Protein AF-A0A7C9P3B9-F1 (afdb_monomer)

Mean predicted aligned error: 12.35 Å

Structure (mmCIF, N/CA/C/O backbone):
data_AF-A0A7C9P3B9-F1
#
_entry.id   AF-A0A7C9P3B9-F1
#
loop_
_atom_site.group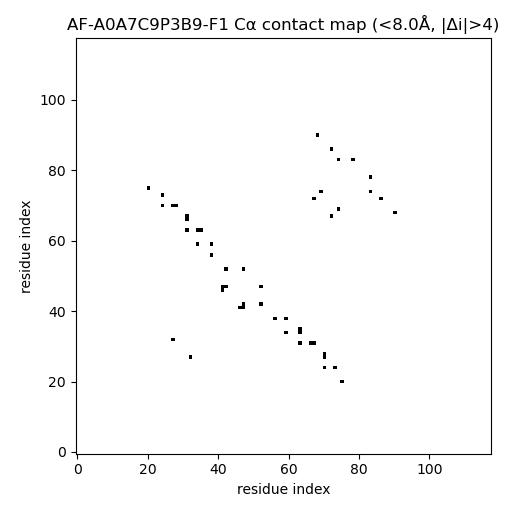_PDB
_atom_site.id
_atom_site.type_symbol
_atom_site.label_atom_id
_atom_site.label_alt_id
_atom_site.label_comp_id
_atom_site.label_asym_id
_atom_site.label_entity_id
_atom_site.label_seq_id
_atom_site.pdbx_PDB_ins_code
_atom_site.Cartn_x
_atom_site.Cartn_y
_atom_site.Cartn_z
_atom_site.occupancy
_atom_site.B_iso_or_equiv
_atom_site.auth_seq_id
_atom_site.auth_comp_id
_atom_site.auth_asym_id
_atom_site.auth_atom_id
_atom_site.pdbx_PDB_model_num
ATOM 1 N N . MET A 1 1 ? -39.779 -8.085 34.299 1.00 62.50 1 MET A N 1
ATOM 2 C CA . MET A 1 1 ? -40.281 -7.432 33.069 1.00 62.50 1 MET A CA 1
ATOM 3 C C . MET A 1 1 ? -39.324 -6.346 32.591 1.00 62.50 1 MET A C 1
ATOM 5 O O . MET A 1 1 ? -38.901 -6.437 31.456 1.00 62.50 1 MET A O 1
ATOM 9 N N . ILE A 1 2 ? -38.908 -5.397 33.441 1.00 68.62 2 ILE A N 1
ATOM 10 C CA . ILE A 1 2 ? -37.962 -4.322 33.063 1.00 68.62 2 ILE A CA 1
ATOM 11 C C . ILE A 1 2 ? -36.568 -4.847 32.660 1.00 68.62 2 ILE A C 1
ATOM 13 O O . ILE A 1 2 ? -36.005 -4.352 31.693 1.00 68.62 2 ILE A O 1
ATOM 17 N N . ASP A 1 3 ? -36.042 -5.879 33.332 1.00 70.31 3 ASP A N 1
ATOM 18 C CA . ASP A 1 3 ? -34.743 -6.472 32.955 1.00 70.31 3 ASP A CA 1
ATOM 19 C C . ASP A 1 3 ? -34.761 -7.136 31.575 1.00 70.31 3 ASP A C 1
ATOM 21 O O . ASP A 1 3 ? -33.811 -6.995 30.820 1.00 70.31 3 ASP A O 1
ATOM 25 N N . GLN A 1 4 ? -35.871 -7.778 31.200 1.00 72.19 4 GLN A N 1
ATOM 26 C CA . GLN A 1 4 ? -35.956 -8.447 29.904 1.00 72.19 4 GLN A CA 1
ATOM 27 C C . GLN A 1 4 ? -35.966 -7.437 28.746 1.00 72.19 4 GLN A C 1
ATOM 29 O O . GLN A 1 4 ? -35.261 -7.624 27.766 1.00 72.19 4 GLN A O 1
ATOM 34 N N . PHE A 1 5 ? -36.672 -6.310 28.908 1.00 70.94 5 PHE A N 1
ATOM 35 C CA . PHE A 1 5 ? -36.623 -5.206 27.942 1.00 70.94 5 PHE A CA 1
ATOM 36 C C . PHE A 1 5 ? -35.220 -4.596 27.813 1.00 70.94 5 PHE A C 1
ATOM 38 O O . PHE A 1 5 ? -34.825 -4.206 26.717 1.00 70.94 5 PHE A O 1
ATOM 45 N N . ARG A 1 6 ? -34.464 -4.525 28.917 1.00 75.75 6 ARG A N 1
ATOM 46 C CA . ARG A 1 6 ? -33.080 -4.031 28.919 1.00 75.75 6 ARG A CA 1
ATOM 47 C C . ARG A 1 6 ? -32.140 -4.986 28.178 1.00 75.75 6 ARG A C 1
ATOM 49 O O . ARG A 1 6 ? -31.330 -4.526 27.379 1.00 75.75 6 ARG A O 1
ATOM 56 N N . ASP A 1 7 ? -32.301 -6.292 28.380 1.00 73.62 7 ASP A N 1
ATOM 57 C CA . ASP A 1 7 ? -31.541 -7.327 27.669 1.00 73.62 7 ASP A CA 1
ATOM 58 C C . ASP A 1 7 ? -31.879 -7.360 26.163 1.00 73.62 7 ASP A C 1
ATOM 60 O O . ASP A 1 7 ? -30.994 -7.534 25.317 1.00 73.62 7 ASP A O 1
ATOM 64 N N . ASP A 1 8 ? -3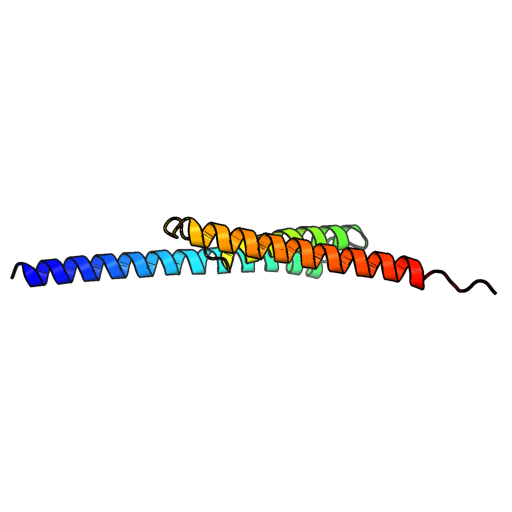3.145 -7.135 25.798 1.00 74.81 8 ASP A N 1
ATOM 65 C CA . ASP A 1 8 ? -33.604 -7.061 24.405 1.00 74.81 8 ASP A CA 1
ATOM 66 C C . ASP A 1 8 ? -33.048 -5.818 23.676 1.00 74.81 8 ASP A C 1
ATOM 68 O O . ASP A 1 8 ? -32.656 -5.888 22.507 1.00 74.81 8 ASP A O 1
ATOM 72 N N . GLU A 1 9 ? -32.951 -4.677 24.367 1.00 73.69 9 GLU A N 1
ATOM 73 C CA . GLU A 1 9 ? -32.372 -3.437 23.833 1.00 73.69 9 GLU A CA 1
ATOM 74 C C . GLU A 1 9 ? -30.841 -3.530 23.685 1.00 73.69 9 GLU A C 1
ATOM 76 O O . GLU A 1 9 ? -30.274 -3.097 22.672 1.00 73.69 9 GLU A O 1
ATOM 81 N N . GLU A 1 10 ? -30.161 -4.162 24.646 1.00 74.38 10 GLU A N 1
ATOM 82 C CA . GLU A 1 10 ? -28.714 -4.393 24.604 1.00 74.38 10 GLU A CA 1
ATOM 83 C C . GLU A 1 10 ? -28.340 -5.387 23.489 1.00 74.38 10 GLU A C 1
ATOM 85 O O . GLU A 1 10 ? -27.419 -5.144 22.701 1.00 74.38 10 GLU A O 1
ATOM 90 N N . THR A 1 11 ? -29.110 -6.470 23.332 1.00 77.38 11 THR A N 1
ATOM 91 C CA . THR A 1 11 ? -28.908 -7.443 22.246 1.00 77.38 11 THR A CA 1
ATOM 92 C C . THR A 1 11 ? -29.240 -6.874 20.864 1.00 77.38 11 THR A C 1
ATOM 94 O O . THR A 1 11 ? -28.541 -7.197 19.895 1.00 77.38 11 THR A O 1
ATOM 97 N N . ALA A 1 12 ? -30.246 -6.002 20.739 1.00 77.50 12 ALA A N 1
ATOM 98 C CA . ALA A 1 12 ? -30.546 -5.295 19.491 1.00 77.50 12 ALA A CA 1
ATOM 99 C C . ALA A 1 12 ? -29.433 -4.305 19.102 1.00 77.50 12 ALA A C 1
ATOM 101 O O . ALA A 1 12 ? -29.012 -4.265 17.940 1.00 77.50 12 ALA A O 1
ATOM 102 N N . SER A 1 13 ? -28.907 -3.561 20.078 1.00 75.19 13 SER A N 1
ATOM 103 C CA . SER A 1 13 ? -27.806 -2.610 19.888 1.00 75.19 13 SER A CA 1
ATOM 104 C C . SER A 1 13 ? -26.510 -3.310 19.471 1.00 75.19 13 SER A C 1
ATOM 106 O O . SER A 1 13 ? -25.860 -2.886 18.512 1.00 75.19 13 SER A O 1
ATOM 108 N N . ARG A 1 14 ? -26.184 -4.445 20.105 1.00 74.06 14 ARG A N 1
ATOM 109 C CA . ARG A 1 14 ? -24.998 -5.248 19.769 1.00 74.06 14 ARG A CA 1
ATOM 110 C C . ARG A 1 14 ? -25.070 -5.832 18.360 1.00 74.06 14 ARG A C 1
ATOM 112 O O . ARG A 1 14 ? -24.098 -5.768 17.612 1.00 74.06 14 ARG A O 1
ATOM 119 N N . LYS A 1 15 ? -26.245 -6.332 17.958 1.00 72.56 15 LYS A N 1
ATOM 120 C CA . LYS A 1 15 ? -26.475 -6.810 16.586 1.00 72.56 15 LYS A CA 1
ATOM 121 C C . LYS A 1 15 ? -26.280 -5.691 15.563 1.00 72.56 15 LYS A C 1
ATOM 123 O O . LYS A 1 15 ? -25.671 -5.926 14.526 1.00 72.56 15 LYS A O 1
ATOM 128 N N . LEU A 1 16 ? -26.771 -4.479 15.827 1.00 72.56 16 LEU A N 1
ATOM 129 C CA . LEU A 1 16 ? -26.606 -3.336 14.919 1.00 72.56 16 LEU A CA 1
ATOM 130 C C . LEU A 1 16 ? -25.140 -2.912 14.750 1.00 72.56 16 LEU A C 1
ATOM 132 O O . LEU A 1 16 ? -24.743 -2.563 13.634 1.00 72.56 16 LEU A O 1
ATOM 136 N N . GLU A 1 17 ? -24.344 -2.959 15.820 1.00 66.56 17 GLU A N 1
ATOM 137 C CA . GLU A 1 17 ? -22.899 -2.708 15.756 1.00 66.56 17 GLU A CA 1
ATOM 138 C C . GLU A 1 17 ? -22.171 -3.772 14.936 1.00 66.56 17 GLU A C 1
ATOM 140 O O . GLU A 1 17 ? -21.493 -3.420 13.971 1.00 66.56 17 GLU A O 1
ATOM 145 N N . GLU A 1 18 ? -22.415 -5.057 15.211 1.00 68.19 18 GLU A N 1
ATOM 146 C CA . GLU A 1 18 ? -21.819 -6.163 14.448 1.00 68.19 18 GLU A CA 1
ATOM 147 C C . GLU A 1 18 ? -22.119 -6.046 12.946 1.00 68.19 18 GLU A C 1
ATOM 149 O O . GLU A 1 18 ? -21.236 -6.254 12.110 1.00 68.19 18 GLU A O 1
ATOM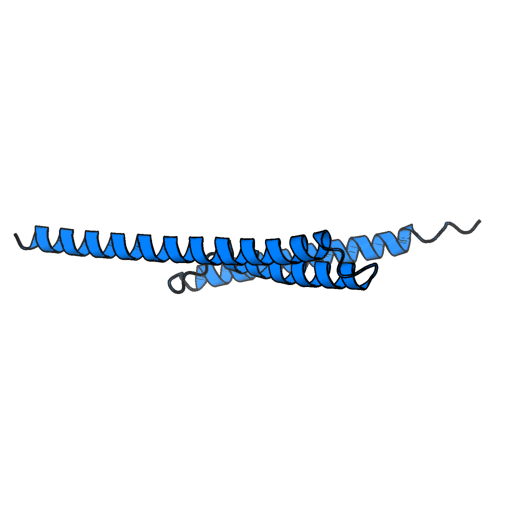 154 N N . ARG A 1 19 ? -23.349 -5.656 12.568 1.00 64.88 19 ARG A N 1
ATOM 155 C CA . ARG A 1 19 ? -23.697 -5.468 11.151 1.00 64.88 19 ARG A CA 1
ATOM 156 C C . ARG A 1 19 ? -22.929 -4.307 10.520 1.00 64.88 19 ARG A C 1
ATOM 158 O O . ARG A 1 19 ? -22.486 -4.444 9.381 1.00 64.88 19 ARG A O 1
ATOM 165 N N . LYS A 1 20 ? -22.773 -3.176 11.216 1.00 63.91 20 LYS A N 1
ATOM 166 C CA . LYS A 1 20 ? -22.047 -2.001 10.697 1.00 63.91 20 LYS A CA 1
ATOM 167 C C . LYS A 1 20 ? -20.577 -2.311 10.424 1.00 63.91 20 LYS A C 1
ATOM 169 O O . LYS A 1 20 ? -20.074 -1.933 9.364 1.00 63.91 20 LYS A O 1
ATOM 174 N N . ASP A 1 21 ? -19.931 -3.039 1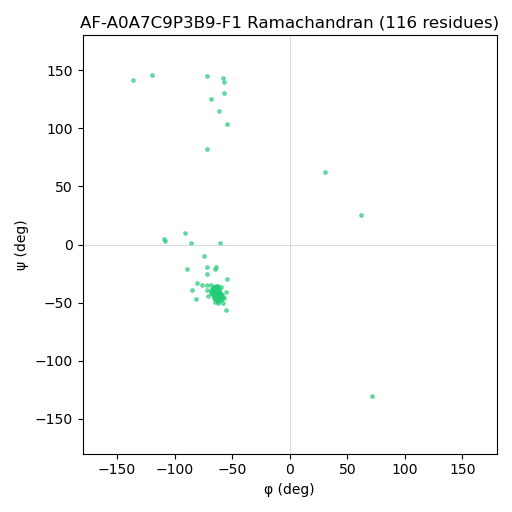1.324 1.00 64.06 21 ASP A N 1
ATOM 175 C CA . ASP A 1 21 ? -18.524 -3.415 11.175 1.00 64.06 21 ASP A CA 1
ATOM 176 C C . ASP A 1 21 ? -18.335 -4.391 10.006 1.00 64.06 21 ASP A C 1
ATOM 178 O O . ASP A 1 21 ? -17.422 -4.233 9.188 1.00 64.06 21 ASP A O 1
ATOM 182 N N . PHE A 1 22 ? -19.277 -5.325 9.836 1.00 62.47 22 PHE A N 1
ATOM 183 C CA . PHE A 1 22 ? -19.301 -6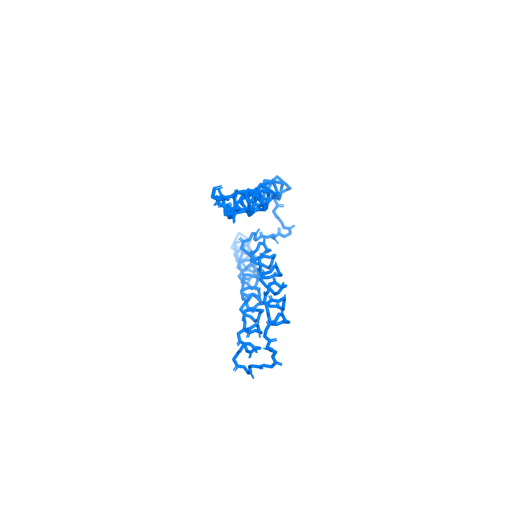.238 8.693 1.00 62.47 22 PHE A CA 1
ATOM 184 C C . PHE A 1 22 ? -19.481 -5.508 7.356 1.00 62.47 22 PHE A C 1
ATOM 186 O O . PHE A 1 22 ? -18.768 -5.787 6.393 1.00 62.47 22 PHE A O 1
ATOM 193 N N . TYR A 1 23 ? -20.409 -4.549 7.278 1.00 62.91 23 TYR A N 1
ATOM 194 C CA . TYR A 1 23 ? -20.625 -3.766 6.057 1.00 62.91 23 TYR A CA 1
ATOM 195 C C . TYR A 1 23 ? -19.417 -2.905 5.698 1.00 62.91 23 TYR A C 1
ATOM 197 O O . TYR A 1 23 ? -19.081 -2.799 4.518 1.00 62.91 23 TYR A O 1
ATOM 205 N N . SER A 1 24 ? -18.738 -2.339 6.698 1.00 64.56 24 SER A N 1
ATOM 206 C CA . SER A 1 24 ? -17.479 -1.626 6.490 1.00 64.56 24 SER A CA 1
ATOM 207 C C . SER A 1 24 ? -16.431 -2.562 5.883 1.00 64.56 24 SER A C 1
ATOM 209 O O . SER A 1 24 ? -15.849 -2.234 4.855 1.00 64.56 24 SER A O 1
ATOM 211 N N . TYR A 1 25 ? -16.269 -3.777 6.420 1.00 62.91 25 TYR A N 1
ATOM 212 C CA . TYR A 1 25 ? -15.312 -4.763 5.902 1.00 62.91 25 TYR A CA 1
ATOM 213 C C . TYR A 1 25 ? -15.623 -5.230 4.465 1.00 62.91 25 TYR A C 1
ATOM 215 O O . TYR A 1 25 ? -14.735 -5.385 3.627 1.00 62.91 25 TYR A O 1
ATOM 223 N N . VAL A 1 26 ? -16.900 -5.419 4.140 1.00 70.56 26 VAL A N 1
ATOM 224 C CA . VAL A 1 26 ? -17.317 -5.834 2.793 1.00 70.56 26 VAL A CA 1
ATOM 225 C C . VAL A 1 26 ? -17.145 -4.701 1.777 1.00 70.56 26 VAL A C 1
ATOM 227 O O . VAL A 1 26 ? -16.790 -4.952 0.619 1.00 70.56 26 VAL A O 1
ATOM 230 N N . TRP A 1 27 ? -17.362 -3.448 2.189 1.00 70.62 27 TRP A N 1
ATOM 231 C CA . TRP A 1 27 ? -17.395 -2.323 1.258 1.00 70.62 27 TRP A CA 1
ATOM 232 C C . TRP A 1 27 ? -16.063 -2.070 0.565 1.00 70.62 27 TRP A C 1
ATOM 234 O O . TRP A 1 27 ? -16.037 -1.859 -0.645 1.00 70.62 27 TRP A O 1
ATOM 244 N N . GLY A 1 28 ? -14.938 -2.133 1.268 1.00 66.81 28 GLY A N 1
ATOM 245 C CA . GLY A 1 28 ? -13.650 -1.963 0.591 1.00 66.81 28 GLY A CA 1
ATOM 246 C C . GLY A 1 28 ? -12.798 -3.201 0.445 1.00 66.81 28 GLY A C 1
ATOM 247 O O . GLY A 1 28 ? -11.787 -3.106 -0.242 1.00 66.81 28 GLY A O 1
ATOM 248 N N . PHE A 1 29 ? -13.285 -4.371 0.870 1.00 70.12 29 PHE A N 1
ATOM 249 C CA . PHE A 1 29 ? -12.983 -5.571 0.097 1.00 70.12 29 PHE A CA 1
ATOM 250 C C . PHE A 1 29 ? -13.468 -5.387 -1.352 1.00 70.12 29 PHE A C 1
ATOM 252 O O . PHE A 1 29 ? -12.702 -5.597 -2.289 1.00 70.12 29 PHE A O 1
ATOM 259 N N . SER A 1 30 ? -14.693 -4.880 -1.546 1.00 76.75 30 SER A N 1
ATOM 260 C CA . SER A 1 30 ? -15.224 -4.604 -2.889 1.00 76.75 30 SER A CA 1
ATOM 261 C C . SER A 1 30 ? -14.454 -3.492 -3.610 1.00 76.75 30 SER A C 1
ATOM 263 O O . SER A 1 30 ? -14.159 -3.629 -4.794 1.00 76.75 30 SER A O 1
ATOM 265 N N . LEU A 1 31 ? -14.067 -2.417 -2.911 1.00 72.19 31 LEU A N 1
ATOM 266 C CA . LEU A 1 31 ? -13.246 -1.342 -3.485 1.00 72.19 31 LEU A CA 1
ATOM 267 C C . LEU A 1 31 ? -11.846 -1.830 -3.892 1.00 72.19 31 LEU A C 1
ATOM 269 O O . LEU A 1 31 ? -11.391 -1.514 -4.990 1.00 72.19 31 LEU A O 1
ATOM 273 N N . ALA A 1 32 ? -11.184 -2.635 -3.052 1.00 75.25 32 ALA A N 1
ATOM 274 C CA . ALA A 1 32 ? -9.900 -3.249 -3.384 1.00 75.25 32 ALA A CA 1
ATOM 275 C C . ALA A 1 32 ? -10.034 -4.177 -4.598 1.00 75.25 32 ALA A C 1
ATOM 277 O O . ALA A 1 32 ? -9.239 -4.084 -5.534 1.00 75.25 32 ALA A O 1
ATOM 278 N N . LEU A 1 33 ? -11.071 -5.020 -4.626 1.00 81.00 33 LEU A N 1
ATOM 279 C CA . LEU A 1 33 ? -11.358 -5.917 -5.743 1.00 81.00 33 LEU A CA 1
ATOM 280 C C . LEU A 1 33 ? -11.577 -5.135 -7.045 1.00 81.00 33 LEU A C 1
ATOM 282 O O . LEU A 1 33 ? -10.933 -5.429 -8.051 1.00 81.00 33 LEU A O 1
ATOM 286 N N . ALA A 1 34 ? -12.403 -4.086 -7.010 1.00 82.19 34 ALA A N 1
ATOM 287 C CA . ALA A 1 34 ? -12.650 -3.213 -8.154 1.00 82.19 34 ALA A CA 1
ATOM 288 C C . ALA A 1 34 ? -11.355 -2.568 -8.669 1.00 82.19 34 ALA A C 1
ATOM 290 O O . ALA A 1 34 ? -11.085 -2.596 -9.869 1.00 82.19 34 ALA A O 1
ATOM 291 N N . MET A 1 35 ? -10.509 -2.060 -7.769 1.00 78.88 35 MET A N 1
ATOM 292 C CA . MET A 1 35 ? -9.254 -1.414 -8.152 1.00 78.88 35 MET A CA 1
ATOM 293 C C . MET A 1 35 ? -8.194 -2.398 -8.658 1.00 78.88 35 MET A C 1
ATOM 295 O O . MET A 1 35 ? -7.295 -1.986 -9.381 1.00 78.88 35 MET A O 1
ATOM 299 N N . THR A 1 36 ? -8.325 -3.692 -8.342 1.00 81.19 36 THR A N 1
ATOM 300 C CA . THR A 1 36 ? -7.523 -4.768 -8.956 1.00 81.19 36 THR A CA 1
ATOM 301 C C . THR A 1 36 ? -8.067 -5.174 -10.325 1.00 81.19 36 THR A C 1
ATOM 303 O O . THR A 1 36 ? -7.294 -5.516 -11.215 1.00 81.19 36 THR A O 1
ATOM 306 N N . LEU A 1 37 ? -9.384 -5.115 -10.533 1.00 83.50 37 LEU A N 1
ATOM 307 C CA . LEU A 1 37 ? -9.995 -5.444 -11.822 1.00 83.50 37 LEU A CA 1
ATOM 308 C C . LEU A 1 37 ? -9.599 -4.445 -12.918 1.00 83.50 37 LEU A C 1
ATOM 310 O O . LEU A 1 37 ? -9.358 -4.848 -14.053 1.00 83.50 37 LEU A O 1
ATOM 314 N N . VAL A 1 38 ? -9.495 -3.156 -12.578 1.00 81.81 38 VAL A N 1
ATOM 315 C CA . VAL A 1 38 ? -9.108 -2.078 -13.507 1.00 81.81 38 VAL A CA 1
ATOM 316 C C . VAL A 1 38 ? -7.758 -2.329 -14.205 1.00 81.81 38 VAL A C 1
ATOM 318 O O . VAL A 1 38 ? -7.741 -2.357 -15.436 1.00 81.81 38 VAL A O 1
ATOM 321 N N . PRO A 1 39 ? -6.624 -2.542 -13.506 1.00 73.94 39 PRO A N 1
ATOM 322 C CA . PRO A 1 39 ? -5.342 -2.805 -14.155 1.00 73.94 39 PRO A CA 1
ATOM 323 C C . PRO A 1 39 ? -5.366 -4.110 -14.956 1.00 73.94 39 PRO A C 1
ATOM 325 O O . PRO A 1 39 ? -4.803 -4.148 -16.047 1.00 73.94 39 PRO A O 1
ATOM 328 N N . PHE A 1 40 ? -6.056 -5.153 -14.478 1.00 80.25 40 PHE A N 1
ATOM 329 C CA . PHE A 1 40 ? -6.205 -6.410 -15.220 1.00 80.25 40 PHE A CA 1
ATOM 330 C C . PHE A 1 40 ? -6.962 -6.218 -16.537 1.00 80.25 40 PHE A C 1
ATOM 332 O O . PHE A 1 40 ? -6.527 -6.722 -17.571 1.00 80.25 40 PHE A O 1
ATOM 339 N N . ALA A 1 41 ? -8.050 -5.446 -16.526 1.00 81.75 41 ALA A N 1
ATOM 340 C CA . ALA A 1 41 ? -8.799 -5.111 -17.731 1.00 81.75 41 ALA A CA 1
ATOM 341 C C . ALA A 1 41 ? -7.942 -4.304 -18.721 1.00 81.75 41 ALA A C 1
ATOM 343 O O . ALA A 1 41 ? -7.905 -4.625 -19.908 1.00 81.75 41 ALA A O 1
ATOM 344 N N . VAL A 1 42 ? -7.196 -3.303 -18.238 1.00 78.06 42 VAL A N 1
ATOM 345 C CA . VAL A 1 42 ? -6.314 -2.474 -19.079 1.00 78.06 42 VAL A CA 1
ATOM 346 C C . VAL A 1 42 ? -5.199 -3.303 -19.726 1.00 78.06 42 VAL A C 1
ATOM 348 O O . VAL A 1 42 ? -4.909 -3.119 -20.910 1.00 78.06 42 VAL A O 1
ATOM 351 N N . VAL A 1 43 ? -4.605 -4.244 -18.985 1.00 76.31 43 VAL A N 1
ATOM 352 C CA . VAL A 1 43 ? -3.607 -5.182 -19.522 1.00 76.31 43 VAL A CA 1
ATOM 353 C C . VAL A 1 43 ? -4.235 -6.129 -20.544 1.00 76.31 43 VAL A C 1
ATOM 355 O O . VAL A 1 43 ? -3.646 -6.355 -21.600 1.00 76.31 43 VAL A O 1
ATOM 358 N N . HIS A 1 44 ? -5.433 -6.653 -20.270 1.00 73.94 44 HIS A N 1
ATOM 359 C CA . HIS A 1 44 ? -6.096 -7.622 -21.142 1.00 73.94 44 HIS A CA 1
ATOM 360 C C . HIS A 1 44 ? -6.523 -7.025 -22.490 1.00 73.94 44 HIS A C 1
ATOM 362 O O . HIS A 1 44 ? -6.323 -7.655 -23.526 1.00 73.94 44 HIS A O 1
ATOM 368 N N . TRP A 1 45 ? -7.040 -5.792 -22.503 1.00 74.69 45 TRP A N 1
ATOM 369 C CA . TRP A 1 45 ? -7.398 -5.095 -23.745 1.00 74.69 45 TRP A CA 1
ATOM 370 C C . TRP A 1 45 ? -6.191 -4.580 -24.540 1.00 74.69 45 TRP A C 1
ATOM 372 O O . TRP A 1 45 ? -6.353 -4.142 -25.678 1.00 74.69 45 TRP A O 1
ATOM 382 N N . GLY A 1 46 ? -4.982 -4.614 -23.969 1.00 67.00 46 GLY A N 1
ATOM 383 C CA . GLY A 1 46 ? -3.768 -4.162 -24.650 1.00 67.00 46 GLY A CA 1
ATOM 384 C C . GLY A 1 46 ? -3.789 -2.676 -25.029 1.00 67.00 46 GLY A C 1
ATOM 385 O O . GLY A 1 46 ? -3.112 -2.280 -25.977 1.00 67.00 46 GLY A O 1
ATOM 386 N N . ALA A 1 47 ? -4.561 -1.856 -24.306 1.00 61.12 47 ALA A N 1
ATOM 387 C CA . ALA A 1 47 ? -4.820 -0.454 -24.645 1.00 61.12 47 ALA A CA 1
ATOM 388 C C . ALA A 1 47 ? -3.560 0.439 -24.609 1.00 61.12 47 ALA A C 1
ATOM 390 O O . ALA A 1 47 ? -3.548 1.516 -25.202 1.00 61.12 47 ALA A O 1
ATOM 391 N N . MET A 1 48 ? -2.490 0.003 -23.933 1.00 60.66 48 MET A N 1
ATOM 392 C CA . MET A 1 48 ? -1.210 0.712 -23.838 1.00 60.66 48 MET A CA 1
ATOM 393 C C . MET A 1 48 ? -0.042 -0.267 -24.017 1.00 60.66 48 MET A C 1
ATOM 395 O O . MET A 1 48 ? -0.084 -1.389 -23.517 1.00 60.66 48 MET A O 1
ATOM 399 N N . ARG A 1 49 ? 1.022 0.146 -24.716 1.00 75.81 49 ARG A N 1
ATOM 400 C CA . ARG A 1 49 ? 2.219 -0.678 -24.967 1.00 75.81 49 ARG A CA 1
ATOM 401 C C . ARG A 1 49 ? 3.477 -0.030 -24.390 1.00 75.81 49 ARG A C 1
ATOM 403 O O . ARG A 1 49 ? 3.618 1.190 -24.399 1.00 75.81 49 ARG A O 1
ATOM 410 N N . GLY A 1 50 ? 4.405 -0.863 -23.920 1.00 78.56 50 GLY A N 1
ATOM 411 C CA . GLY A 1 50 ? 5.732 -0.439 -23.469 1.00 78.56 50 GLY A CA 1
ATOM 412 C C . GLY A 1 50 ? 5.720 0.327 -22.143 1.00 78.56 50 GLY A C 1
ATOM 413 O O . GLY A 1 50 ? 5.133 -0.118 -21.158 1.00 78.56 50 GLY A O 1
ATOM 414 N N . LEU A 1 51 ? 6.394 1.479 -22.117 1.00 77.88 51 LEU A N 1
ATOM 415 C CA . LEU A 1 51 ? 6.674 2.236 -20.893 1.00 77.88 51 LEU A CA 1
ATOM 416 C C . LEU A 1 51 ? 5.409 2.803 -20.223 1.00 77.88 51 LEU A C 1
ATOM 418 O O . LEU A 1 51 ? 5.313 2.791 -18.999 1.00 77.88 51 LEU A O 1
ATOM 422 N N . SER A 1 52 ? 4.412 3.244 -21.001 1.00 80.44 52 SER A N 1
ATOM 423 C CA . SER A 1 52 ? 3.160 3.777 -20.441 1.00 80.44 52 SER A CA 1
ATOM 424 C C . SER A 1 52 ? 2.367 2.730 -19.660 1.00 80.44 52 SER A C 1
ATOM 426 O O . SER A 1 52 ? 1.785 3.062 -18.632 1.00 80.44 52 SER A O 1
ATOM 428 N N . LEU A 1 53 ? 2.384 1.466 -20.101 1.00 82.06 53 LEU A N 1
ATOM 429 C CA . LEU A 1 53 ? 1.743 0.368 -19.375 1.00 82.06 53 LEU A CA 1
ATOM 430 C C . LEU A 1 53 ? 2.452 0.118 -18.034 1.00 82.06 53 LEU A C 1
ATOM 432 O O . LEU A 1 53 ? 1.792 -0.003 -17.006 1.00 82.06 53 LEU A O 1
ATOM 436 N N . LEU A 1 54 ? 3.790 0.102 -18.030 1.00 80.44 54 LEU A N 1
ATOM 437 C CA . LEU A 1 54 ? 4.585 -0.069 -16.809 1.00 80.44 54 LEU A CA 1
ATOM 438 C C . LEU A 1 54 ? 4.324 1.042 -15.787 1.00 80.44 54 LEU A C 1
ATOM 440 O O . LEU A 1 54 ? 4.104 0.750 -14.614 1.00 80.44 54 LEU A O 1
ATOM 444 N N . ILE A 1 55 ? 4.305 2.302 -16.230 1.00 84.00 55 ILE A N 1
ATOM 445 C CA . ILE A 1 55 ? 4.016 3.445 -15.355 1.00 84.00 55 ILE A CA 1
ATOM 446 C C . ILE A 1 55 ? 2.587 3.352 -14.807 1.00 84.00 55 ILE A C 1
ATOM 448 O O . ILE A 1 55 ? 2.380 3.552 -13.612 1.00 84.00 55 ILE A O 1
ATOM 452 N N . PHE A 1 56 ? 1.608 3.010 -15.649 1.00 84.88 56 PHE A N 1
ATOM 453 C CA . PHE A 1 56 ? 0.210 2.883 -15.238 1.00 84.88 56 PHE A CA 1
ATOM 454 C C . PHE A 1 56 ? 0.005 1.773 -14.199 1.00 84.88 56 PHE A C 1
ATOM 456 O O . PHE A 1 56 ? -0.612 2.004 -13.159 1.00 84.88 56 PHE A O 1
ATOM 463 N N . ILE A 1 57 ? 0.566 0.584 -14.441 1.00 84.19 57 ILE A N 1
ATOM 464 C CA . ILE A 1 57 ? 0.499 -0.539 -13.497 1.00 84.19 57 ILE A CA 1
ATOM 465 C C . ILE A 1 57 ? 1.230 -0.186 -12.203 1.00 84.19 57 ILE A C 1
ATOM 467 O O . ILE A 1 57 ? 0.703 -0.452 -11.128 1.00 84.19 57 ILE A O 1
ATOM 471 N N . GLY A 1 58 ? 2.404 0.445 -12.285 1.00 84.19 58 GLY A N 1
ATOM 472 C CA . GLY A 1 58 ? 3.147 0.902 -11.111 1.00 84.19 58 GLY A CA 1
ATOM 473 C C . GLY A 1 58 ? 2.349 1.899 -10.269 1.00 84.19 58 GLY A C 1
ATOM 474 O O . GLY A 1 58 ? 2.264 1.750 -9.051 1.00 84.19 58 GLY A O 1
ATOM 475 N N . ALA A 1 59 ? 1.694 2.870 -10.909 1.00 84.94 59 ALA A N 1
ATOM 476 C CA . ALA A 1 59 ? 0.831 3.831 -10.230 1.00 84.94 59 ALA A CA 1
ATOM 477 C C . ALA A 1 59 ? -0.364 3.143 -9.556 1.00 84.94 59 ALA A C 1
ATOM 479 O O . ALA A 1 59 ? -0.606 3.367 -8.370 1.00 84.94 59 ALA A O 1
ATOM 480 N N . ILE A 1 60 ? -1.073 2.254 -10.262 1.00 85.81 60 ILE A N 1
ATOM 481 C CA . ILE A 1 60 ? -2.179 1.497 -9.661 1.00 85.81 60 ILE A CA 1
ATOM 482 C C . ILE A 1 60 ? -1.690 0.596 -8.525 1.00 85.81 60 ILE A C 1
ATOM 484 O O . ILE A 1 60 ? -2.366 0.511 -7.504 1.00 85.81 60 ILE A O 1
ATOM 488 N N . ALA A 1 61 ? -0.520 -0.030 -8.647 1.00 82.81 61 ALA A N 1
ATOM 489 C CA . ALA A 1 61 ? 0.051 -0.869 -7.598 1.00 82.81 61 ALA A CA 1
ATOM 490 C C . ALA A 1 61 ? 0.322 -0.070 -6.312 1.00 82.81 61 ALA A C 1
ATOM 492 O O . ALA A 1 61 ? 0.013 -0.550 -5.223 1.00 82.81 61 ALA A O 1
ATOM 493 N N . LEU A 1 62 ? 0.818 1.168 -6.424 1.00 83.12 62 LEU A N 1
ATOM 494 C CA . LEU A 1 62 ? 1.003 2.057 -5.271 1.00 83.12 62 LEU A CA 1
ATOM 495 C C . LEU A 1 62 ? -0.328 2.418 -4.605 1.00 83.12 62 LEU A C 1
ATOM 497 O O . LEU A 1 62 ? -0.452 2.332 -3.381 1.00 83.12 62 LEU A O 1
ATOM 501 N N . VAL A 1 63 ? -1.340 2.783 -5.397 1.00 83.50 63 VAL A N 1
ATOM 502 C CA . VAL A 1 63 ? -2.674 3.081 -4.857 1.00 83.50 63 VAL A CA 1
ATOM 503 C C . VAL A 1 63 ? -3.274 1.818 -4.225 1.00 83.50 63 VAL A C 1
ATOM 505 O O . VAL A 1 63 ? -3.867 1.896 -3.152 1.00 83.50 63 VAL A O 1
ATOM 508 N N . GLN A 1 64 ? -3.068 0.641 -4.821 1.00 82.81 64 GLN A N 1
ATOM 509 C CA . GLN A 1 64 ? -3.575 -0.636 -4.312 1.00 82.81 64 GLN A CA 1
ATOM 510 C C . GLN A 1 64 ? -2.922 -1.023 -2.990 1.00 82.81 64 GLN A C 1
ATOM 512 O O . GLN A 1 64 ? -3.610 -1.487 -2.079 1.00 82.81 64 GLN A O 1
ATOM 517 N N . MET A 1 65 ? -1.621 -0.764 -2.856 1.00 80.31 65 MET A N 1
ATOM 518 C CA . MET A 1 65 ? -0.904 -0.899 -1.596 1.00 80.31 65 MET A CA 1
ATOM 519 C C . MET A 1 65 ? -1.561 -0.014 -0.528 1.00 80.31 65 MET A C 1
ATOM 521 O O . MET A 1 65 ? -1.941 -0.514 0.527 1.00 80.31 65 MET A O 1
ATOM 525 N N . ALA A 1 66 ? -1.805 1.268 -0.823 1.00 74.81 66 ALA A N 1
ATOM 526 C CA . ALA A 1 66 ? -2.467 2.188 0.105 1.00 74.81 66 ALA A CA 1
ATOM 527 C C . ALA A 1 66 ? -3.903 1.761 0.472 1.00 74.81 66 ALA A C 1
ATOM 529 O O . ALA A 1 66 ? -4.299 1.875 1.632 1.00 74.81 66 ALA A O 1
ATOM 530 N N . VAL A 1 67 ? -4.679 1.232 -0.480 1.00 74.19 67 VAL A N 1
ATOM 531 C CA . VAL A 1 67 ? -6.029 0.704 -0.221 1.00 74.19 67 VAL A CA 1
ATOM 532 C C . VAL A 1 67 ? -5.968 -0.524 0.680 1.00 74.19 67 VAL A C 1
ATOM 534 O O . VAL A 1 67 ? -6.705 -0.566 1.659 1.00 74.19 67 VAL A O 1
ATOM 537 N N . HIS A 1 68 ? -5.066 -1.479 0.430 1.00 72.06 68 HIS A N 1
ATOM 538 C CA . HIS A 1 68 ? -4.865 -2.633 1.314 1.00 72.06 68 HIS A CA 1
ATOM 539 C C . HIS A 1 68 ? -4.453 -2.199 2.724 1.00 72.06 68 HIS A C 1
ATOM 541 O O . HIS A 1 68 ? -5.039 -2.667 3.697 1.00 72.06 68 HIS A O 1
ATOM 547 N N . PHE A 1 69 ? -3.536 -1.234 2.844 1.00 68.12 69 PHE A N 1
ATOM 548 C CA . PHE A 1 69 ? -3.184 -0.620 4.126 1.00 68.12 69 PHE A CA 1
ATOM 549 C C . PHE A 1 69 ? -4.331 0.169 4.761 1.00 68.12 69 PHE A C 1
ATOM 551 O O . PHE A 1 69 ? -4.300 0.379 5.958 1.00 68.12 69 PHE A O 1
ATOM 558 N N . ARG A 1 70 ? -5.354 0.627 4.036 1.00 68.12 70 ARG A N 1
ATOM 559 C CA . ARG A 1 70 ? -6.541 1.233 4.665 1.00 68.12 70 ARG A CA 1
ATOM 560 C C . ARG A 1 70 ? -7.556 0.175 5.094 1.00 68.12 70 ARG A C 1
ATOM 562 O O . ARG A 1 70 ? -8.187 0.329 6.136 1.00 68.12 70 ARG A O 1
ATOM 569 N N . PHE A 1 71 ? -7.728 -0.860 4.276 1.00 62.78 71 PHE A N 1
ATOM 570 C CA . PHE A 1 71 ? -8.779 -1.860 4.428 1.00 62.78 71 PHE A CA 1
ATOM 571 C C . PHE A 1 71 ? -8.444 -2.940 5.442 1.00 62.78 71 PHE A C 1
ATOM 573 O O . PHE A 1 71 ? -9.244 -3.258 6.318 1.00 62.78 71 PHE A O 1
ATOM 580 N N . PHE A 1 72 ? -7.233 -3.476 5.336 1.00 59.97 72 PHE A N 1
ATOM 581 C CA . PHE A 1 72 ? -6.739 -4.525 6.216 1.00 59.97 72 PHE A CA 1
ATOM 582 C C . PHE A 1 72 ? -6.440 -3.995 7.620 1.00 59.97 72 PHE A C 1
ATOM 584 O O . PHE A 1 72 ? -6.508 -4.715 8.608 1.00 59.97 72 PHE A O 1
ATOM 591 N N . LEU A 1 73 ? -6.153 -2.700 7.697 1.00 59.59 73 LEU A N 1
ATOM 592 C CA . LEU A 1 73 ? -5.737 -1.995 8.899 1.00 59.59 73 LEU A CA 1
ATOM 593 C C . LEU A 1 73 ? -6.925 -1.397 9.681 1.00 59.59 73 LEU A C 1
ATOM 595 O O . LEU A 1 73 ? -6.719 -0.595 10.583 1.00 59.59 73 LEU A O 1
ATOM 599 N N . HIS A 1 74 ? -8.154 -1.768 9.297 1.00 55.78 74 HIS A N 1
ATOM 600 C CA . HIS A 1 74 ? -9.417 -1.590 10.021 1.00 55.78 74 HIS A CA 1
ATOM 601 C C . HIS A 1 74 ? -9.479 -0.350 10.933 1.00 55.78 74 HIS A C 1
ATOM 603 O O . HIS A 1 74 ? -9.662 -0.453 12.144 1.00 55.78 74 HIS A O 1
ATOM 609 N N . ILE A 1 75 ? -9.361 0.849 10.348 1.00 51.00 75 ILE A N 1
ATOM 610 C CA . ILE A 1 75 ? -9.650 2.099 11.062 1.00 51.00 75 ILE A CA 1
ATOM 611 C C . ILE A 1 75 ? -11.171 2.203 11.256 1.00 51.00 75 ILE A C 1
ATOM 613 O O . ILE A 1 75 ? -11.916 2.832 10.504 1.00 51.00 75 ILE A O 1
ATOM 617 N N . GLY A 1 76 ? -11.657 1.524 12.289 1.00 49.78 76 GLY A N 1
ATOM 618 C CA . GLY A 1 76 ? -12.904 1.891 12.930 1.00 49.78 76 GLY A CA 1
ATOM 619 C C . GLY A 1 76 ? -12.675 3.225 13.632 1.00 49.78 76 GLY A C 1
ATOM 620 O O . GLY A 1 76 ? -11.780 3.350 14.464 1.00 49.78 76 GLY A O 1
ATOM 621 N N . TRP A 1 77 ? -13.502 4.229 13.346 1.00 48.72 77 TRP A N 1
ATOM 622 C CA . TRP A 1 77 ? -13.459 5.557 13.985 1.00 48.72 77 TRP A CA 1
ATOM 623 C C . TRP A 1 77 ? -13.683 5.523 15.517 1.00 48.72 77 TRP A C 1
ATOM 625 O O . TRP A 1 77 ? -13.690 6.564 16.168 1.00 48.72 77 TRP A O 1
ATOM 635 N N . ARG A 1 78 ? -13.863 4.326 16.095 1.00 49.41 78 ARG A N 1
ATOM 636 C CA . ARG A 1 78 ? -14.019 4.036 17.526 1.00 49.41 78 ARG A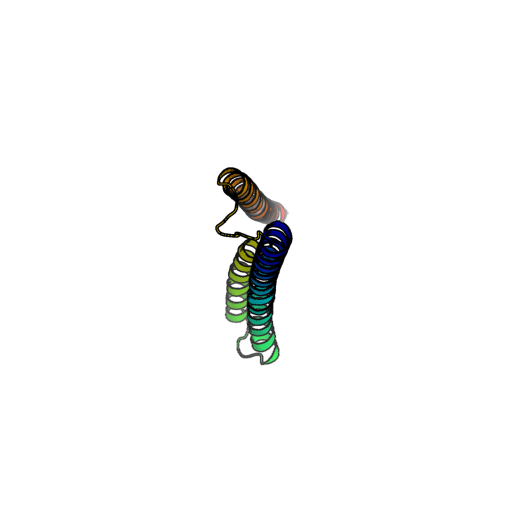 CA 1
ATOM 637 C C . ARG A 1 78 ? -12.824 3.314 18.156 1.00 49.41 78 ARG A C 1
ATOM 639 O O . ARG A 1 78 ? -12.908 2.971 19.333 1.00 49.41 78 ARG A O 1
ATOM 646 N N . GLN A 1 79 ? -11.724 3.086 17.434 1.00 54.97 79 GLN A N 1
ATOM 647 C CA . GLN A 1 79 ? -10.519 2.554 18.072 1.00 54.97 79 GLN A CA 1
ATOM 648 C C . GLN A 1 79 ? -9.836 3.602 18.952 1.00 54.97 79 GLN A C 1
ATOM 650 O O . GLN A 1 79 ? -9.824 4.800 18.656 1.00 54.97 79 GLN A O 1
ATOM 655 N N . LYS A 1 80 ? -9.261 3.128 20.060 1.00 58.44 80 LYS A N 1
ATOM 656 C CA . LYS A 1 80 ? -8.485 3.957 20.981 1.00 58.44 80 LYS A CA 1
ATOM 657 C C . LYS A 1 80 ? -7.321 4.599 20.221 1.00 58.44 80 LYS A C 1
ATOM 659 O O . LYS A 1 80 ? -6.715 3.980 19.351 1.00 58.44 80 LYS A O 1
ATOM 664 N N . ARG A 1 81 ? -6.989 5.848 20.567 1.00 64.44 81 ARG A N 1
ATOM 665 C CA . ARG A 1 81 ? -5.905 6.620 19.921 1.00 64.44 81 ARG A CA 1
ATOM 666 C C . ARG A 1 81 ? -4.559 5.883 19.931 1.00 64.44 81 ARG A C 1
ATOM 668 O O . ARG A 1 81 ? -3.759 6.078 19.025 1.00 64.44 81 ARG A O 1
ATOM 675 N N . GLU A 1 82 ? -4.345 5.047 20.942 1.00 70.44 82 GLU A N 1
ATOM 676 C CA . GLU A 1 82 ? -3.160 4.205 21.125 1.00 70.44 82 GLU A CA 1
ATOM 677 C C . GLU A 1 82 ? -3.012 3.165 20.008 1.00 70.44 82 GLU A C 1
ATOM 679 O O . GLU A 1 82 ? -1.932 3.048 19.430 1.00 70.44 82 GLU A O 1
ATOM 684 N N . ASP A 1 83 ? -4.105 2.494 19.629 1.00 71.31 83 ASP A N 1
ATOM 685 C CA . ASP A 1 83 ? -4.096 1.503 18.551 1.00 71.31 83 ASP A CA 1
ATOM 686 C C . ASP A 1 83 ? -3.765 2.174 17.219 1.00 71.31 83 ASP A C 1
ATOM 688 O O . ASP A 1 83 ? -2.889 1.705 16.502 1.00 71.31 83 ASP A O 1
ATOM 692 N N . LEU A 1 84 ? -4.367 3.335 16.929 1.00 72.69 84 LEU A N 1
ATOM 693 C CA . LEU A 1 84 ? -4.049 4.122 15.731 1.00 72.69 84 LEU A CA 1
ATOM 694 C C . LEU A 1 84 ? -2.572 4.543 15.680 1.00 72.69 84 LEU A C 1
ATOM 696 O O . LEU A 1 84 ? -1.985 4.580 14.598 1.00 72.69 84 LEU A O 1
ATOM 700 N N . LEU A 1 85 ? -1.966 4.866 16.827 1.00 78.94 85 LEU A N 1
ATOM 701 C CA . LEU A 1 85 ? -0.560 5.265 16.900 1.00 78.94 85 LEU A CA 1
ATOM 702 C C . LEU A 1 85 ? 0.376 4.075 16.633 1.00 78.94 85 LEU A C 1
ATOM 704 O O . LEU A 1 85 ? 1.314 4.204 15.848 1.00 78.94 85 LEU A O 1
ATOM 708 N N . LEU A 1 86 ? 0.096 2.914 17.236 1.00 82.00 86 LEU A N 1
ATOM 709 C CA . LEU A 1 86 ? 0.827 1.657 17.016 1.00 82.00 86 LEU A CA 1
ATOM 710 C C . LEU A 1 86 ? 0.764 1.221 15.547 1.00 82.00 86 LEU A C 1
ATOM 712 O O . LEU A 1 86 ? 1.764 0.825 14.948 1.00 82.00 86 LEU A O 1
ATOM 716 N N . LEU A 1 87 ? -0.417 1.354 14.957 1.00 77.69 87 LEU A N 1
ATOM 717 C CA . LEU A 1 87 ? -0.722 1.046 13.569 1.00 77.69 87 LEU A CA 1
ATOM 718 C C . LEU A 1 87 ? 0.035 1.952 12.589 1.00 77.69 87 LEU A C 1
ATOM 720 O O . LEU A 1 87 ? 0.643 1.479 11.625 1.00 77.69 87 LEU A O 1
ATOM 724 N N . LEU A 1 88 ? 0.027 3.262 12.855 1.00 80.19 88 LEU A N 1
ATOM 725 C CA . LEU A 1 88 ? 0.747 4.258 12.067 1.00 80.19 88 LEU A CA 1
ATOM 726 C C . LEU A 1 88 ? 2.259 4.055 12.184 1.00 80.19 88 LEU A C 1
ATOM 728 O O . LEU A 1 88 ? 2.959 4.116 11.177 1.00 80.19 88 LEU A O 1
ATOM 732 N N . PHE A 1 89 ? 2.751 3.744 13.384 1.00 84.25 89 PHE A N 1
ATOM 733 C CA . PHE A 1 89 ? 4.155 3.419 13.617 1.00 84.25 89 PHE A CA 1
ATOM 734 C C . PHE A 1 89 ? 4.586 2.157 12.856 1.00 84.25 89 PHE A C 1
ATOM 736 O O . PHE A 1 89 ? 5.579 2.188 12.132 1.00 84.25 89 PHE A O 1
ATOM 743 N N . SER A 1 90 ? 3.812 1.072 12.941 1.00 84.44 90 SER A N 1
ATOM 744 C CA . SER A 1 90 ? 4.080 -0.167 12.201 1.00 84.44 90 SER A CA 1
ATOM 745 C C . SER A 1 90 ? 4.063 0.055 10.684 1.00 84.44 90 SER A C 1
ATOM 747 O O . SER A 1 90 ? 4.969 -0.391 9.980 1.00 84.44 90 SER A O 1
ATOM 749 N N . THR A 1 91 ? 3.090 0.816 10.177 1.00 80.75 91 THR A N 1
ATOM 750 C CA . THR A 1 91 ? 2.990 1.143 8.745 1.00 80.75 91 THR A CA 1
ATOM 751 C C . THR A 1 91 ? 4.166 2.001 8.281 1.00 80.75 91 THR A C 1
ATOM 753 O O . THR A 1 91 ? 4.732 1.748 7.219 1.00 80.75 91 THR A O 1
ATOM 756 N N . LEU A 1 92 ? 4.580 2.987 9.082 1.00 86.06 92 LEU A N 1
ATOM 757 C CA . LEU A 1 92 ? 5.757 3.806 8.800 1.00 86.06 92 LEU A CA 1
ATOM 758 C C . LEU A 1 92 ? 7.020 2.941 8.699 1.00 86.06 92 LEU A C 1
ATOM 760 O O . LEU A 1 92 ? 7.774 3.076 7.735 1.00 86.06 92 LEU A O 1
ATOM 764 N N . LEU A 1 93 ? 7.224 2.023 9.648 1.00 89.75 93 LEU A N 1
ATOM 765 C CA . LEU A 1 93 ? 8.340 1.076 9.606 1.00 89.75 93 LEU A CA 1
ATOM 766 C C . LEU A 1 93 ? 8.286 0.194 8.356 1.00 89.75 93 LEU A C 1
ATOM 768 O O . LEU A 1 93 ? 9.300 0.040 7.683 1.00 89.75 93 LEU A O 1
ATOM 772 N N . MET A 1 94 ? 7.110 -0.327 8.003 1.00 86.31 94 MET A N 1
ATOM 773 C CA . MET A 1 94 ? 6.909 -1.148 6.807 1.00 86.31 94 MET A CA 1
ATOM 774 C C . MET A 1 94 ? 7.293 -0.397 5.522 1.00 86.31 94 MET A C 1
ATOM 776 O O . MET A 1 94 ? 7.981 -0.949 4.663 1.00 86.31 94 MET A O 1
ATOM 780 N N . VAL A 1 95 ? 6.907 0.880 5.402 1.00 85.50 95 VAL A N 1
ATOM 781 C CA . VAL A 1 95 ? 7.262 1.733 4.255 1.00 85.50 95 VAL A CA 1
ATOM 782 C C . VAL A 1 95 ? 8.764 1.997 4.204 1.00 85.50 95 VAL A C 1
ATOM 784 O O . VAL A 1 95 ? 9.365 1.850 3.141 1.00 85.50 95 VAL A O 1
ATOM 787 N N . ILE A 1 96 ? 9.384 2.350 5.334 1.00 92.06 96 ILE A N 1
ATOM 788 C CA . ILE A 1 96 ? 10.830 2.608 5.401 1.00 92.06 96 ILE A CA 1
ATOM 789 C C . ILE A 1 96 ? 11.616 1.339 5.067 1.00 92.06 96 ILE A C 1
ATOM 791 O O . ILE A 1 96 ? 12.564 1.405 4.288 1.00 92.06 96 ILE A O 1
ATOM 795 N N . MET A 1 97 ? 11.217 0.184 5.605 1.00 92.69 97 MET A N 1
ATOM 796 C CA . MET A 1 97 ? 11.853 -1.096 5.300 1.00 92.69 97 MET A CA 1
ATOM 797 C C . MET A 1 97 ? 11.712 -1.444 3.820 1.00 92.69 97 MET A C 1
ATOM 799 O O . MET A 1 97 ? 12.720 -1.701 3.174 1.00 92.69 97 MET A O 1
ATOM 803 N N . GLY A 1 98 ? 10.503 -1.386 3.253 1.00 89.62 98 GLY A N 1
ATOM 804 C CA . GLY A 1 98 ? 10.279 -1.707 1.841 1.00 89.62 98 GLY A CA 1
ATOM 805 C C . GLY A 1 98 ? 11.021 -0.766 0.888 1.00 89.62 98 GLY A C 1
ATOM 806 O O . GLY A 1 98 ? 11.742 -1.222 -0.001 1.00 89.62 98 GLY A O 1
ATOM 807 N N . ALA A 1 99 ? 10.905 0.549 1.097 1.00 89.81 99 ALA A N 1
ATOM 808 C CA . ALA A 1 99 ? 11.614 1.545 0.296 1.00 89.81 99 ALA A CA 1
ATOM 809 C C . ALA A 1 99 ? 13.137 1.427 0.462 1.00 89.81 99 ALA A C 1
ATOM 811 O O . ALA A 1 99 ? 13.873 1.487 -0.523 1.00 89.81 99 ALA A O 1
ATOM 812 N N . GLY A 1 100 ? 13.607 1.196 1.691 1.00 92.44 100 GLY A N 1
ATOM 813 C CA . GLY A 1 100 ? 15.011 0.956 2.004 1.00 92.44 100 GLY A CA 1
ATOM 814 C C . GLY A 1 100 ? 15.552 -0.294 1.316 1.00 92.44 100 GLY A C 1
ATOM 815 O O . GLY A 1 100 ? 16.623 -0.238 0.719 1.00 92.44 100 GLY A O 1
ATOM 816 N N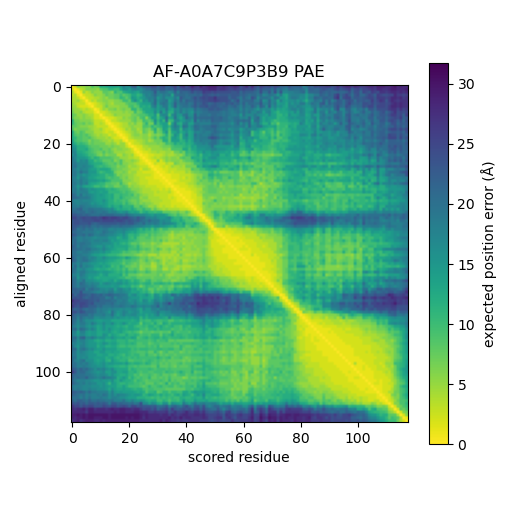 . THR A 1 101 ? 14.805 -1.400 1.309 1.00 93.31 101 THR A N 1
ATOM 817 C CA . THR A 1 101 ? 15.192 -2.629 0.604 1.00 93.31 101 THR A CA 1
ATOM 818 C C . THR A 1 101 ? 15.311 -2.392 -0.896 1.00 93.31 101 THR A C 1
ATOM 820 O O . THR A 1 101 ? 16.324 -2.765 -1.482 1.00 93.31 101 THR A O 1
ATOM 823 N N . ILE A 1 102 ? 14.329 -1.730 -1.518 1.00 92.00 102 ILE A N 1
ATOM 824 C CA . ILE A 1 102 ? 14.382 -1.398 -2.950 1.00 92.00 102 ILE A CA 1
ATOM 825 C C . ILE A 1 102 ? 15.586 -0.497 -3.246 1.00 92.00 102 ILE A C 1
ATOM 827 O O . ILE A 1 102 ? 16.328 -0.765 -4.189 1.00 92.00 102 ILE A O 1
ATOM 831 N N . TRP A 1 103 ? 15.823 0.532 -2.428 1.00 93.19 103 TRP A N 1
ATOM 832 C CA . TRP A 1 103 ? 16.961 1.439 -2.580 1.00 93.19 103 TRP A CA 1
ATOM 833 C C . TRP A 1 103 ? 18.306 0.719 -2.459 1.00 93.19 103 TRP A C 1
ATOM 835 O O . TRP A 1 103 ? 19.186 0.898 -3.301 1.00 93.19 103 TRP A O 1
ATOM 845 N N . ILE A 1 104 ? 18.469 -0.116 -1.430 1.00 93.06 104 ILE A N 1
ATOM 846 C CA . ILE A 1 104 ? 19.695 -0.885 -1.194 1.00 93.06 104 ILE A CA 1
ATOM 847 C C . ILE A 1 104 ? 19.929 -1.856 -2.349 1.00 93.06 104 ILE A C 1
ATOM 849 O O . ILE A 1 104 ? 21.031 -1.885 -2.891 1.00 93.06 104 ILE A O 1
ATOM 853 N N . MET A 1 105 ? 18.902 -2.597 -2.772 1.00 91.38 105 MET A N 1
ATOM 854 C CA . MET A 1 105 ? 19.004 -3.534 -3.892 1.00 91.38 105 MET A CA 1
ATOM 855 C C . MET A 1 105 ? 19.321 -2.819 -5.205 1.00 91.38 105 MET A C 1
ATOM 857 O O . MET A 1 105 ? 20.170 -3.291 -5.954 1.00 91.38 105 MET A O 1
ATOM 861 N N . ALA A 1 106 ? 18.716 -1.659 -5.468 1.00 88.69 106 ALA A N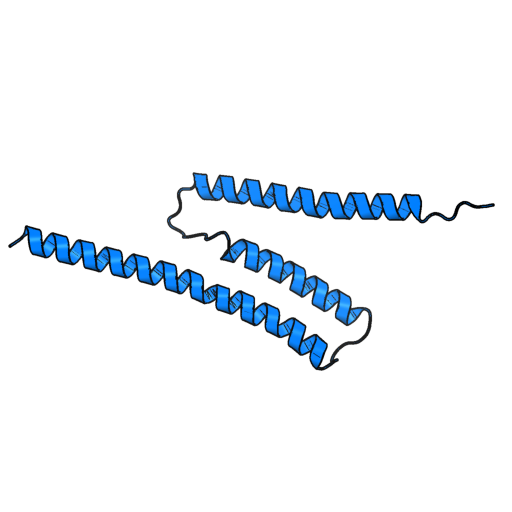 1
ATOM 862 C CA . ALA A 1 106 ? 19.035 -0.848 -6.639 1.00 88.69 106 ALA A CA 1
ATOM 863 C C . ALA A 1 106 ? 20.474 -0.307 -6.583 1.00 88.69 106 ALA A C 1
ATOM 865 O O . ALA A 1 106 ? 21.196 -0.371 -7.576 1.00 88.69 106 ALA A O 1
ATOM 866 N N . SER A 1 107 ? 20.928 0.177 -5.420 1.00 89.94 107 SER A N 1
ATOM 867 C CA . SER A 1 107 ? 22.308 0.638 -5.226 1.00 89.94 107 SER A CA 1
ATOM 868 C C . SER A 1 107 ? 23.315 -0.493 -5.422 1.00 89.94 107 SER A C 1
ATOM 870 O O . SER A 1 107 ? 24.321 -0.312 -6.106 1.00 89.94 107 SER A O 1
ATOM 872 N N . LEU A 1 108 ? 23.030 -1.671 -4.864 1.00 90.31 108 LEU A N 1
ATOM 873 C CA . LEU A 1 108 ? 23.855 -2.862 -5.011 1.00 90.31 108 LEU A CA 1
ATOM 874 C C . LEU A 1 108 ? 23.892 -3.332 -6.468 1.00 90.31 108 LEU A C 1
ATOM 876 O O . LEU A 1 108 ? 24.973 -3.570 -6.995 1.00 90.31 108 LEU A O 1
ATOM 880 N N . ALA A 1 109 ? 22.740 -3.388 -7.142 1.00 89.19 109 ALA A N 1
ATOM 881 C CA . ALA A 1 109 ? 22.641 -3.754 -8.551 1.00 89.19 109 ALA A CA 1
ATOM 882 C C . ALA A 1 109 ? 23.419 -2.784 -9.449 1.00 89.19 109 ALA A C 1
ATOM 884 O O . ALA A 1 109 ? 24.142 -3.227 -10.334 1.00 89.19 109 ALA A O 1
ATOM 885 N N . MET A 1 110 ? 23.354 -1.473 -9.202 1.00 86.12 110 MET A N 1
ATOM 886 C CA . MET A 1 110 ? 24.164 -0.494 -9.940 1.00 86.12 110 MET A CA 1
ATOM 887 C C . MET A 1 110 ? 25.668 -0.680 -9.703 1.00 86.12 110 MET A C 1
ATOM 889 O O . MET A 1 110 ? 26.457 -0.514 -10.625 1.00 86.12 110 MET A O 1
ATOM 893 N N . ARG A 1 111 ? 26.079 -1.055 -8.486 1.00 86.06 111 ARG A N 1
ATOM 894 C CA . ARG A 1 111 ? 27.494 -1.288 -8.146 1.00 86.06 111 ARG A CA 1
ATOM 895 C C . ARG A 1 111 ? 28.027 -2.613 -8.692 1.00 86.06 111 ARG A C 1
ATOM 897 O O . ARG A 1 111 ? 29.190 -2.675 -9.065 1.00 86.06 111 ARG A O 1
ATOM 904 N N . MET A 1 112 ? 27.197 -3.654 -8.733 1.00 82.19 112 MET A N 1
ATOM 905 C CA . MET A 1 112 ? 27.569 -4.993 -9.208 1.00 82.19 112 MET A CA 1
ATOM 906 C C . MET A 1 112 ? 27.353 -5.194 -10.715 1.00 82.19 112 MET A C 1
ATOM 908 O O . MET A 1 112 ? 27.972 -6.080 -11.289 1.00 82.19 112 MET A O 1
ATOM 912 N N . SER A 1 113 ? 26.503 -4.391 -11.365 1.00 77.06 113 SER A N 1
ATOM 913 C CA . SER A 1 113 ? 26.309 -4.417 -12.828 1.00 77.06 113 SER A CA 1
ATOM 914 C C . SER A 1 113 ? 27.304 -3.551 -13.601 1.00 77.06 113 SER A C 1
ATOM 916 O O . SER A 1 113 ? 27.241 -3.511 -14.829 1.00 77.06 113 SER A O 1
ATOM 918 N N . LEU A 1 114 ? 28.250 -2.896 -12.917 1.00 69.44 114 LEU A N 1
ATOM 919 C CA . LEU A 1 114 ? 29.444 -2.370 -13.572 1.00 69.44 114 LEU A CA 1
ATOM 920 C C . LEU A 1 114 ? 30.213 -3.563 -14.168 1.00 69.44 114 LEU A C 1
ATOM 922 O O . LEU A 1 114 ? 30.658 -4.419 -13.398 1.00 69.44 114 LEU A O 1
ATOM 926 N N . PRO A 1 115 ? 30.358 -3.670 -15.505 1.00 67.88 115 PRO A N 1
ATOM 927 C CA . PRO A 1 115 ? 31.195 -4.705 -16.089 1.00 67.88 115 PRO A CA 1
ATOM 928 C C . PRO A 1 115 ? 32.596 -4.556 -15.502 1.00 67.88 115 PRO A C 1
ATOM 930 O O . PRO A 1 115 ? 33.137 -3.448 -15.479 1.00 67.88 115 PRO A O 1
ATOM 933 N N . ALA A 1 116 ? 33.170 -5.659 -15.017 1.00 66.50 116 ALA A N 1
ATOM 934 C CA . ALA A 1 116 ? 34.602 -5.727 -14.786 1.00 66.50 116 ALA A CA 1
ATOM 935 C C . ALA A 1 116 ? 35.265 -5.360 -16.120 1.00 66.50 116 ALA A C 1
ATOM 937 O O . ALA A 1 116 ? 35.201 -6.123 -17.084 1.00 66.50 116 ALA A O 1
ATOM 938 N N . SER A 1 117 ? 35.778 -4.135 -16.216 1.00 64.75 117 SER A N 1
ATOM 939 C CA . SER A 1 117 ? 36.615 -3.727 -17.335 1.00 64.75 117 SER A CA 1
ATOM 940 C C . SER A 1 117 ? 37.818 -4.682 -17.401 1.00 64.75 117 SER A C 1
ATOM 942 O O . SER A 1 117 ? 38.304 -5.050 -16.328 1.00 64.75 117 SER A O 1
ATOM 944 N N . PRO A 1 118 ? 38.253 -5.108 -18.604 1.00 61.03 118 PRO A N 1
ATOM 945 C CA . PRO A 1 118 ? 39.358 -6.054 -18.771 1.00 61.03 118 PRO A CA 1
ATOM 946 C C . PRO A 1 118 ? 40.664 -5.568 -18.136 1.00 61.03 118 PRO A C 1
ATOM 948 O O . PRO A 1 118 ? 40.877 -4.333 -18.089 1.00 61.03 118 PRO A O 1
#

Organism: NCBI:txid1559896

Radius of gyration: 23.19 Å; Cα contacts (8 Å, |Δi|>4): 25; chains: 1; bounding box: 80×15×58 Å

Solvent-accessible surface area (backbone atoms only — not comparable to full-atom values): 6722 Å² total; per-residue (Å²): 111,72,65,57,56,50,53,53,52,52,53,52,52,52,52,55,50,56,50,52,55,49,51,56,56,51,54,44,52,48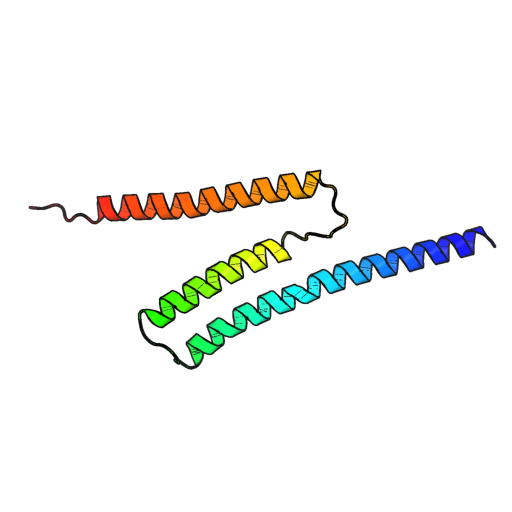,48,50,51,52,62,52,47,52,57,52,51,47,60,71,70,57,80,53,70,70,67,62,38,54,52,52,49,51,53,51,50,54,53,48,51,53,45,48,61,51,55,77,59,62,77,52,96,80,61,58,73,64,58,57,50,55,51,48,51,53,50,51,50,51,49,52,50,53,53,47,50,53,50,51,52,49,53,48,46,61,65,66,66,53,74,81,74,132

Nearest PDB structures (foldseek):
  6o35-assembly1_B-2  TM=4.995E-01  e=6.392E+00  synthetic construct
  2ykt-assembly1_A-2  TM=3.064E-01  e=7.752E+00  Homo sapiens

Secondary structure (DSSP, 8-state):
-HHHHHHHHHHHHHHHHHHHHHHHHHHHHHHHHHHHHHHHHHHHTT-S-THHHHHHHHHHHHHHHHHHHHHTTT--TTS-HHHHHHHHHHHHHHHHHHHHHHHHHHHHHHHHSS----

Sequence (118 aa):
MIDQFRDDEETASRKLEERKDFYSYVWGFSLALAMTLVPFAVVHWGAMRGLSLLIFIGAIALVQMAVHFRFFLHIGWRQKREDLLLLLFSTLLMVIMGAGTIWIMASLAMRMSLPASP

InterPro domains:
  IPR005171 Cytochrome C oxidase subunit IV, prokaryotes [PF03626] (26-97)
  IPR050968 Cytochrome c oxidase bacterial subunit 4 [PTHR36835] (12-112)

Foldseek 3Di:
DVVVVVVVVVVVVVVVVVVVLVCLLVVLVVVLVVLVVVLVVCVVVPVDDDPVNVVVVVVSVVVSVVSCLVNVLRPDVPDDPVSVVVSVVVVVVVVCVVVVVVVVVVVVCVVVVPPPDD

pLDDT: mean 75.44, std 10.52, range [48.72, 93.31]